Protein AF-A0A8D2JDM0-F1 (afdb_monomer)

Organism: Varanus komodoensis (NCBI:txid61221)

InterPro domains:
  IPR001846 von Willebrand factor, type D domain [PF00094] (75-117)
  IPR001846 von Willebrand factor, type D domain [PS51233] (67-140)
  IPR052749 Alpha-tectorin [PTHR46160] (23-129)

Nearest PDB structures (foldseek):
  4tx4-assembly1_B  TM=3.869E-01  e=2.064E+00  Vigna unguiculata
  5xfu-assembly1_B  TM=2.905E-01  e=6.334E+00  Dioscoreophyllum cumminsii

Radius of gyration: 19.5 Å; Cα contacts (8 Å, |Δi|>4): 237; chains: 1; bounding box: 51×34×50 Å

Foldseek 3Di:
DDDDDLQQAFEDDPRDTDTQQDWADDDPLQQQWIWHIRSYIDTDHNHDHPADQQWGAQDDPNGTGTDGPDPPCQPFDQDPVRDTDHDFDAAKAWNDWDPDPPDPPTWTKIWGWHDHPDPRHIDTRDIDGDDDDDDDYPDD

Structure (mmCIF, N/CA/C/O backbone):
data_AF-A0A8D2JDM0-F1
#
_entry.id   AF-A0A8D2JDM0-F1
#
loop_
_atom_site.group_PDB
_atom_site.id
_atom_site.type_symbol
_atom_site.label_atom_id
_atom_site.label_alt_id
_atom_site.label_comp_id
_atom_site.label_asym_id
_atom_site.label_entity_id
_atom_site.label_seq_id
_atom_site.pdbx_PDB_ins_code
_atom_site.Cartn_x
_atom_site.Cartn_y
_atom_site.Cartn_z
_atom_site.occupancy
_atom_site.B_iso_or_equiv
_atom_site.auth_seq_id
_atom_site.auth_comp_id
_atom_site.auth_asym_id
_atom_site.auth_atom_id
_atom_site.pdbx_PDB_model_num
ATOM 1 N N . ILE A 1 1 ? 22.013 -23.586 -12.918 1.00 54.44 1 ILE A N 1
ATOM 2 C CA . ILE A 1 1 ? 22.275 -22.137 -12.772 1.00 54.44 1 ILE A CA 1
ATOM 3 C C . ILE A 1 1 ? 22.671 -21.668 -14.153 1.00 54.44 1 ILE A C 1
ATOM 5 O O . ILE A 1 1 ? 23.729 -22.071 -14.615 1.00 54.44 1 ILE A O 1
ATOM 9 N N . ASP A 1 2 ? 21.774 -20.957 -14.830 1.00 69.06 2 ASP A N 1
ATOM 10 C CA . ASP A 1 2 ? 22.074 -20.347 -16.123 1.00 69.06 2 ASP A CA 1
ATOM 11 C C . ASP A 1 2 ? 22.734 -18.995 -15.883 1.00 69.06 2 ASP A C 1
ATOM 13 O O . ASP A 1 2 ? 22.210 -18.149 -15.156 1.00 69.06 2 ASP A O 1
ATOM 17 N N . CYS A 1 3 ? 23.914 -18.819 -16.464 1.00 77.44 3 CYS A N 1
ATOM 18 C CA . CYS A 1 3 ? 24.618 -17.550 -16.451 1.00 77.44 3 CYS A CA 1
ATOM 19 C C . CYS A 1 3 ? 24.048 -16.676 -17.567 1.00 77.44 3 CYS A C 1
ATOM 21 O O . CYS A 1 3 ? 24.068 -17.066 -18.732 1.00 77.44 3 CYS A O 1
ATOM 23 N N . VAL A 1 4 ? 23.570 -15.486 -17.216 1.00 80.50 4 VAL A N 1
ATOM 24 C CA . VAL A 1 4 ? 23.169 -14.470 -18.193 1.00 80.50 4 VAL A CA 1
ATOM 25 C C . VAL A 1 4 ? 24.304 -13.463 -18.399 1.00 80.50 4 VAL A C 1
ATOM 27 O O . VAL A 1 4 ? 25.124 -13.275 -17.494 1.00 80.50 4 VAL A O 1
ATOM 30 N N . PRO A 1 5 ? 24.380 -12.798 -19.566 1.00 81.81 5 PRO A N 1
ATOM 31 C CA . PRO A 1 5 ? 25.287 -11.675 -19.762 1.00 81.81 5 PRO A CA 1
ATOM 32 C C . PRO A 1 5 ? 25.099 -10.612 -18.664 1.00 81.81 5 PRO A C 1
ATOM 34 O O . PRO A 1 5 ? 23.963 -10.410 -18.226 1.00 81.81 5 PRO A O 1
ATOM 37 N N . PRO A 1 6 ? 26.154 -9.875 -18.258 1.00 77.38 6 PRO A N 1
ATOM 38 C CA . PRO A 1 6 ? 26.071 -8.849 -17.206 1.00 77.38 6 PRO A CA 1
ATOM 39 C C . PRO A 1 6 ? 24.952 -7.824 -17.429 1.00 77.38 6 PRO A C 1
ATOM 41 O O . PRO A 1 6 ? 24.364 -7.289 -16.498 1.00 77.38 6 PRO A O 1
ATOM 44 N N . GLU A 1 7 ? 24.631 -7.585 -18.693 1.00 75.44 7 GLU A N 1
ATOM 45 C CA . GLU A 1 7 ? 23.645 -6.618 -19.169 1.00 75.44 7 GLU A CA 1
ATOM 46 C C . GLU A 1 7 ? 22.201 -7.079 -18.953 1.00 75.44 7 GLU A C 1
ATOM 48 O O . GLU A 1 7 ? 21.274 -6.278 -19.058 1.00 75.44 7 GLU A O 1
ATOM 53 N N . GLN A 1 8 ? 22.016 -8.369 -18.677 1.00 79.25 8 GLN A N 1
ATOM 54 C CA . GLN A 1 8 ? 20.749 -9.028 -18.368 1.00 79.25 8 GLN A CA 1
ATOM 55 C C . GLN A 1 8 ? 20.651 -9.387 -16.878 1.00 79.25 8 GLN A C 1
ATOM 57 O O . GLN A 1 8 ? 19.673 -10.006 -16.455 1.00 79.25 8 GLN A O 1
ATOM 62 N N . CYS A 1 9 ? 21.640 -8.987 -16.070 1.00 86.38 9 CYS A N 1
ATOM 63 C CA . CYS A 1 9 ? 21.534 -9.072 -14.623 1.00 86.38 9 CYS A CA 1
ATOM 64 C C . CYS A 1 9 ? 20.370 -8.212 -14.124 1.00 86.38 9 CYS A C 1
ATOM 66 O O . CYS A 1 9 ? 20.101 -7.114 -14.613 1.00 86.38 9 CYS A O 1
ATOM 68 N N . GLY A 1 10 ? 19.678 -8.747 -13.130 1.00 90.56 10 GLY A N 1
ATOM 69 C CA . GLY A 1 10 ? 18.611 -8.076 -12.415 1.00 90.56 10 GLY A CA 1
ATOM 70 C C . GLY A 1 10 ? 19.131 -7.208 -11.271 1.00 90.56 10 GLY A C 1
ATOM 71 O O . GLY A 1 10 ? 20.334 -7.058 -11.058 1.00 90.56 10 GLY A O 1
ATOM 72 N N . CYS A 1 11 ? 18.200 -6.658 -10.502 1.00 91.62 11 CYS A N 1
ATOM 73 C CA . CYS A 1 11 ? 18.469 -5.757 -9.395 1.00 91.62 11 CYS A CA 1
ATOM 74 C C . CYS A 1 11 ? 18.069 -6.409 -8.073 1.00 91.62 11 CYS A C 1
ATOM 76 O O . CYS A 1 11 ? 16.982 -6.971 -7.951 1.00 91.62 11 CYS A O 1
ATOM 78 N N . SER A 1 12 ? 18.915 -6.279 -7.052 1.00 91.19 12 SER A N 1
ATOM 79 C CA . SER A 1 12 ? 18.537 -6.615 -5.679 1.00 91.19 12 SER A CA 1
ATOM 80 C C . SER A 1 12 ? 18.097 -5.355 -4.950 1.00 91.19 12 SER A C 1
ATOM 82 O O . SER A 1 12 ? 18.823 -4.360 -4.930 1.00 91.19 12 SER A O 1
ATOM 84 N N . TYR A 1 13 ? 16.916 -5.384 -4.340 1.00 87.50 13 TYR A N 1
ATOM 85 C CA . TYR A 1 13 ? 16.415 -4.265 -3.555 1.00 87.50 13 TYR A CA 1
ATOM 86 C C . TYR A 1 13 ? 15.640 -4.764 -2.341 1.00 87.50 13 TYR A C 1
ATOM 88 O O . TYR A 1 13 ? 14.742 -5.596 -2.457 1.00 87.50 13 TYR A O 1
ATOM 96 N N . ARG A 1 14 ? 16.041 -4.282 -1.156 1.00 85.88 14 ARG A N 1
ATOM 97 C CA . ARG A 1 14 ? 15.477 -4.652 0.158 1.00 85.88 14 ARG A CA 1
ATOM 98 C C . ARG A 1 14 ? 15.276 -6.167 0.357 1.00 85.88 14 ARG A C 1
ATOM 100 O O . ARG A 1 14 ? 14.279 -6.600 0.920 1.00 85.88 14 ARG A O 1
ATOM 107 N N . GLY A 1 15 ? 16.234 -6.973 -0.105 1.00 86.50 15 GLY A N 1
ATOM 108 C CA . GLY A 1 15 ? 16.224 -8.430 0.078 1.00 86.50 15 GLY A CA 1
ATOM 109 C C . GLY A 1 15 ? 15.407 -9.217 -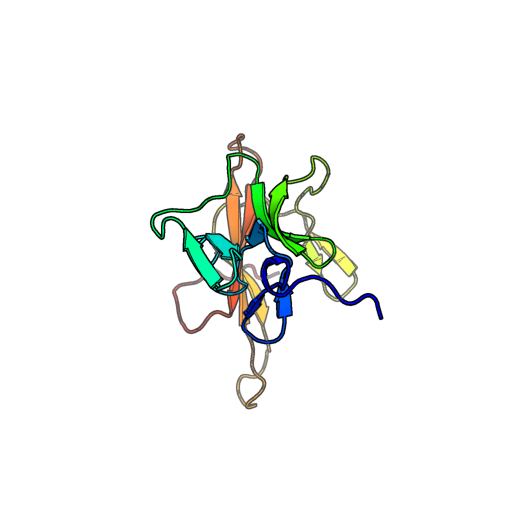0.952 1.00 86.50 15 GLY A C 1
ATOM 110 O O . GLY A 1 15 ? 15.299 -10.433 -0.819 1.00 86.50 15 GLY A O 1
ATOM 111 N N . ARG A 1 16 ? 14.862 -8.566 -1.989 1.00 87.88 16 ARG A N 1
ATOM 112 C CA . ARG A 1 16 ? 14.196 -9.228 -3.122 1.00 87.88 16 ARG A CA 1
ATOM 113 C C . ARG A 1 16 ? 14.965 -8.976 -4.416 1.00 87.88 16 ARG A C 1
ATOM 115 O O . ARG A 1 16 ? 15.515 -7.893 -4.605 1.00 87.88 16 ARG A O 1
ATOM 122 N N . TYR A 1 17 ? 14.995 -9.976 -5.291 1.00 88.62 17 TYR A N 1
ATOM 123 C CA . TYR A 1 17 ? 15.617 -9.876 -6.608 1.00 88.62 17 TYR A CA 1
ATOM 124 C C . TYR A 1 17 ? 14.555 -9.642 -7.683 1.00 88.62 17 TYR A C 1
ATOM 126 O O . TYR A 1 17 ? 13.51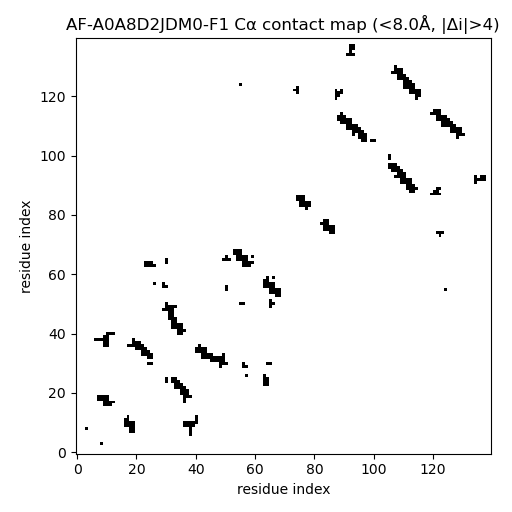5 -10.300 -7.674 1.00 88.62 17 TYR A O 1
ATOM 134 N N . TYR A 1 18 ? 14.849 -8.722 -8.593 1.00 88.94 18 TYR A N 1
ATOM 135 C CA . TYR A 1 18 ? 14.002 -8.300 -9.702 1.00 88.94 18 TYR A CA 1
ATOM 136 C C . TYR A 1 18 ? 14.741 -8.498 -11.009 1.00 88.94 18 TYR A C 1
ATOM 138 O O . TYR A 1 18 ? 15.916 -8.152 -11.102 1.00 88.94 18 TYR A O 1
ATOM 146 N N . LEU A 1 19 ? 14.070 -9.032 -12.020 1.00 90.38 19 LEU A N 1
ATOM 147 C CA . LEU A 1 19 ? 14.644 -9.163 -13.349 1.00 90.38 19 LEU A CA 1
ATOM 148 C C . LEU A 1 19 ? 14.770 -7.788 -14.006 1.00 90.38 19 LEU A C 1
ATOM 150 O O . LEU A 1 19 ? 14.038 -6.845 -13.696 1.00 90.38 19 LEU A O 1
ATOM 154 N N . LYS A 1 20 ? 15.715 -7.664 -14.940 1.00 90.38 20 LYS A N 1
ATOM 155 C CA . LYS A 1 20 ? 15.817 -6.456 -15.755 1.00 90.38 20 LYS A CA 1
ATOM 156 C C . LYS A 1 20 ? 14.519 -6.265 -16.544 1.00 90.38 20 LYS A C 1
ATOM 158 O O . LYS A 1 20 ? 14.066 -7.176 -17.230 1.00 90.38 20 LYS A O 1
ATOM 163 N N . GLY A 1 21 ? 13.946 -5.072 -16.452 1.00 88.88 21 GLY A N 1
ATOM 164 C CA . GLY A 1 21 ? 12.651 -4.716 -17.025 1.00 88.88 21 GLY A CA 1
ATOM 165 C C . GLY A 1 21 ? 11.487 -4.792 -16.037 1.00 88.88 21 GLY A C 1
ATOM 166 O O . GLY A 1 21 ? 10.447 -4.192 -16.314 1.00 88.88 21 GLY A O 1
ATOM 167 N N . ASP A 1 22 ? 11.654 -5.443 -14.880 1.00 91.00 22 ASP A N 1
ATOM 168 C CA . ASP A 1 22 ? 10.591 -5.533 -13.880 1.00 91.00 22 ASP A CA 1
ATOM 169 C C . ASP A 1 22 ? 10.216 -4.148 -13.354 1.00 91.00 22 ASP A C 1
ATOM 171 O O . ASP A 1 22 ? 11.076 -3.312 -13.052 1.00 91.00 22 ASP A O 1
ATOM 175 N N . SER A 1 23 ? 8.909 -3.937 -13.206 1.00 90.56 23 SER A N 1
ATOM 176 C CA . SER A 1 23 ? 8.332 -2.800 -12.492 1.00 90.56 23 SER A CA 1
ATOM 177 C C . SER A 1 23 ? 7.555 -3.309 -11.283 1.00 90.56 23 SER A C 1
ATOM 179 O O . SER A 1 23 ? 6.786 -4.264 -11.399 1.00 90.56 23 SER A O 1
ATOM 181 N N . PHE A 1 24 ? 7.767 -2.708 -10.116 1.00 89.94 24 PHE A N 1
ATOM 182 C CA . PHE A 1 24 ? 7.218 -3.205 -8.856 1.00 89.94 24 PHE A CA 1
ATOM 183 C C . PHE A 1 24 ? 6.891 -2.077 -7.874 1.00 89.94 24 PHE A C 1
ATOM 185 O O . PHE A 1 24 ? 7.425 -0.972 -7.961 1.00 89.94 24 PHE A O 1
ATOM 192 N N . PHE A 1 25 ? 6.017 -2.379 -6.913 1.00 90.25 25 PHE A N 1
ATOM 193 C CA . PHE A 1 25 ? 5.665 -1.490 -5.807 1.00 90.25 25 PHE A CA 1
ATOM 194 C C . PHE A 1 25 ? 6.221 -2.016 -4.494 1.00 90.25 25 PHE A C 1
ATOM 196 O O . PHE A 1 25 ? 6.369 -3.228 -4.309 1.00 90.25 25 PHE A O 1
ATOM 203 N N . TRP A 1 26 ? 6.448 -1.099 -3.556 1.00 86.31 26 TRP A N 1
ATOM 204 C CA . TRP A 1 26 ? 6.871 -1.457 -2.214 1.00 86.31 26 TRP A CA 1
ATOM 205 C C . TRP A 1 26 ? 5.791 -1.452 -1.155 1.00 86.31 26 TRP A C 1
ATOM 207 O O . TRP A 1 26 ? 4.987 -0.524 -1.041 1.00 86.31 26 TRP A O 1
ATOM 217 N N . GLU A 1 27 ? 5.844 -2.498 -0.330 1.00 83.94 27 GLU A N 1
ATOM 218 C CA . GLU A 1 27 ? 5.045 -2.600 0.87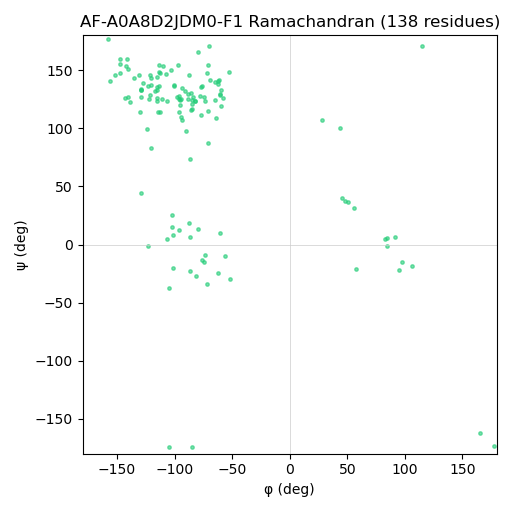6 1.00 83.94 27 GLU A CA 1
ATOM 219 C C . GLU A 1 27 ? 5.477 -1.510 1.862 1.00 83.94 27 GLU A C 1
ATOM 221 O O . GLU A 1 27 ? 6.656 -1.368 2.186 1.00 83.94 27 GLU A O 1
ATOM 226 N N . GLY A 1 28 ? 4.508 -0.701 2.290 1.00 80.19 28 GLY A N 1
ATOM 227 C CA . GLY A 1 28 ? 4.728 0.467 3.147 1.00 80.19 28 GLY A CA 1
ATOM 228 C C . GLY A 1 28 ? 4.607 1.813 2.431 1.00 80.19 28 GLY A C 1
ATOM 229 O O . GLY A 1 28 ? 4.339 2.808 3.093 1.00 80.19 28 GLY A O 1
ATOM 230 N N . GLU A 1 29 ? 4.693 1.853 1.097 1.00 84.62 29 GLU A N 1
ATOM 231 C CA . GLU A 1 29 ? 4.557 3.101 0.320 1.00 84.62 29 GLU A CA 1
ATOM 232 C C . GLU A 1 29 ? 3.179 3.264 -0.335 1.00 84.62 29 GLU A C 1
ATOM 234 O O . GLU A 1 29 ? 2.971 4.164 -1.140 1.00 84.62 29 GLU A O 1
ATOM 239 N N . GLN A 1 30 ? 2.216 2.393 -0.009 1.00 82.44 30 GLN A N 1
ATOM 240 C CA . GLN A 1 30 ? 0.819 2.475 -0.469 1.00 82.44 30 GLN A CA 1
ATOM 241 C C . GLN A 1 30 ? 0.674 2.705 -1.991 1.00 82.44 30 GLN A C 1
ATOM 243 O O . GLN A 1 30 ? -0.220 3.426 -2.437 1.00 82.44 30 GLN A O 1
ATOM 248 N N . CYS A 1 31 ? 1.555 2.089 -2.787 1.00 87.94 31 CYS A N 1
ATOM 249 C CA . CYS A 1 31 ? 1.598 2.218 -4.247 1.00 87.94 31 CYS A CA 1
ATOM 250 C C . CYS A 1 31 ? 1.720 3.677 -4.742 1.00 87.94 31 CYS A C 1
ATOM 252 O O . CYS A 1 31 ? 1.181 4.020 -5.797 1.00 87.94 31 CYS A O 1
ATOM 254 N N . GLN A 1 32 ? 2.395 4.535 -3.967 1.00 86.25 32 GLN A N 1
ATOM 255 C CA . GLN A 1 32 ? 2.703 5.923 -4.339 1.00 86.25 32 GLN A CA 1
ATOM 256 C C . GLN A 1 32 ? 3.934 6.038 -5.244 1.00 86.25 32 GLN A C 1
ATOM 258 O O . GLN A 1 32 ? 4.028 6.961 -6.044 1.00 86.25 32 GLN A O 1
ATOM 263 N N . THR A 1 33 ? 4.857 5.082 -5.136 1.00 87.19 33 THR A N 1
ATOM 264 C CA . THR A 1 33 ? 6.082 5.035 -5.936 1.00 87.19 33 THR A CA 1
ATOM 265 C C . THR A 1 33 ? 6.135 3.723 -6.698 1.00 87.19 33 THR A C 1
ATOM 267 O O . THR A 1 33 ? 6.081 2.651 -6.088 1.00 87.19 33 THR A O 1
ATOM 270 N N . MET A 1 34 ? 6.278 3.790 -8.020 1.00 89.19 34 MET A N 1
ATOM 271 C CA . MET A 1 34 ? 6.622 2.623 -8.825 1.00 89.19 34 MET A CA 1
ATOM 272 C C . MET A 1 34 ? 8.139 2.568 -9.002 1.00 89.19 34 MET A C 1
ATOM 274 O O . MET A 1 34 ? 8.776 3.571 -9.305 1.00 89.19 34 MET A O 1
ATOM 278 N N . TYR A 1 35 ? 8.734 1.397 -8.829 1.00 89.62 35 TYR A N 1
ATOM 279 C CA . TYR A 1 35 ? 10.158 1.173 -9.056 1.00 89.62 35 TYR A CA 1
ATOM 280 C C . TYR A 1 35 ? 10.363 0.365 -10.321 1.00 89.62 35 TYR A C 1
ATOM 282 O O . TYR A 1 35 ? 9.561 -0.517 -10.623 1.00 89.62 35 TYR A O 1
ATOM 290 N N . ARG A 1 36 ? 11.463 0.628 -11.028 1.00 92.19 36 ARG A N 1
ATOM 291 C CA . ARG A 1 36 ? 11.871 -0.150 -12.196 1.00 92.19 36 ARG A CA 1
ATOM 292 C C . ARG A 1 36 ? 13.314 -0.615 -12.060 1.00 92.19 36 ARG A C 1
ATOM 294 O O . ARG A 1 36 ? 14.176 0.133 -11.600 1.00 92.19 36 ARG A O 1
ATOM 301 N N . CYS A 1 37 ? 13.565 -1.860 -12.454 1.00 91.44 37 CYS A N 1
ATOM 302 C CA . CYS A 1 37 ? 14.909 -2.412 -12.565 1.00 91.44 37 CYS A CA 1
ATOM 303 C C . CYS A 1 37 ? 15.404 -2.294 -14.010 1.00 91.44 37 CYS A C 1
ATOM 305 O O . CYS A 1 37 ? 14.877 -2.965 -14.892 1.00 91.44 37 CYS A O 1
ATOM 307 N N . ASP A 1 38 ? 16.433 -1.482 -14.256 1.00 87.81 38 ASP A N 1
ATOM 308 C CA . ASP A 1 38 ? 17.089 -1.390 -15.574 1.00 87.81 38 ASP A CA 1
ATOM 309 C C . ASP A 1 38 ? 18.617 -1.544 -15.458 1.00 87.81 38 ASP A C 1
ATOM 311 O O . ASP A 1 38 ? 19.404 -0.764 -15.983 1.00 87.81 38 ASP A O 1
ATOM 315 N N . GLY A 1 39 ? 19.045 -2.532 -14.663 1.00 82.94 39 GLY A N 1
ATOM 316 C CA . GLY A 1 39 ? 20.435 -2.724 -14.214 1.00 82.94 39 GLY A CA 1
ATOM 317 C C . GLY A 1 39 ? 20.720 -2.101 -12.841 1.00 82.94 39 GLY A C 1
ATOM 318 O O . GLY A 1 39 ? 21.598 -2.557 -12.112 1.00 82.94 39 GLY A O 1
ATOM 319 N N . SER A 1 40 ? 19.915 -1.122 -12.434 1.00 84.94 40 SER A N 1
ATOM 320 C CA . SER A 1 40 ? 19.796 -0.631 -11.060 1.00 84.94 40 SER A CA 1
ATOM 321 C C . SER A 1 40 ? 18.334 -0.300 -10.750 1.00 84.94 40 SER A C 1
ATOM 323 O O . SER A 1 40 ? 17.519 -0.127 -11.665 1.00 84.94 40 SER A O 1
ATOM 325 N N . VAL A 1 41 ? 17.980 -0.245 -9.462 1.00 87.31 41 VAL A N 1
ATOM 326 C CA . VAL A 1 41 ? 16.634 0.169 -9.047 1.00 87.31 41 VAL A CA 1
ATOM 327 C C . VAL A 1 41 ? 16.552 1.685 -9.019 1.00 87.31 41 VAL A C 1
ATOM 329 O O . VAL A 1 41 ? 17.296 2.334 -8.284 1.00 87.31 41 VAL A O 1
ATOM 332 N N . HIS A 1 42 ? 15.604 2.233 -9.769 1.00 87.81 42 HIS A N 1
ATOM 333 C CA . HIS A 1 42 ? 15.263 3.649 -9.733 1.00 87.81 42 HIS A CA 1
ATOM 334 C C . HIS A 1 42 ? 13.747 3.831 -9.601 1.00 87.81 42 HIS A C 1
ATOM 336 O O . HIS A 1 42 ? 12.959 3.013 -10.083 1.00 87.81 42 HIS A O 1
ATOM 342 N N . ALA A 1 43 ? 13.344 4.887 -8.893 1.00 83.44 43 ALA A N 1
ATOM 343 C CA . ALA A 1 43 ? 11.945 5.274 -8.762 1.00 83.44 43 ALA A CA 1
ATOM 344 C C . ALA A 1 43 ? 11.468 5.947 -10.055 1.00 83.44 43 ALA A C 1
ATOM 346 O O . ALA A 1 43 ? 12.168 6.787 -10.622 1.00 83.44 43 ALA A O 1
ATOM 347 N N . VAL A 1 44 ? 10.275 5.577 -10.498 1.00 77.94 44 VAL A N 1
ATOM 348 C CA . VAL A 1 44 ? 9.601 6.100 -11.684 1.00 77.94 44 VAL A CA 1
ATOM 349 C C . VAL A 1 44 ? 8.387 6.883 -11.192 1.00 77.94 44 VAL A C 1
ATOM 351 O O . VAL A 1 44 ? 7.497 6.285 -10.599 1.00 77.94 44 VAL A O 1
ATOM 354 N N . ASP A 1 45 ? 8.401 8.204 -11.401 1.00 65.31 45 ASP A N 1
ATOM 355 C CA . ASP A 1 45 ? 7.367 9.182 -11.013 1.00 65.31 45 ASP A CA 1
ATOM 356 C C . ASP A 1 45 ? 6.788 9.020 -9.592 1.00 65.31 45 ASP A C 1
ATOM 358 O O . ASP A 1 45 ? 5.887 8.233 -9.330 1.00 65.31 45 ASP A O 1
ATOM 362 N N . ALA A 1 46 ? 7.268 9.835 -8.651 1.00 67.62 46 ALA A N 1
ATOM 363 C CA . ALA A 1 46 ? 6.934 9.735 -7.224 1.00 67.62 46 ALA A CA 1
ATOM 364 C C . ALA A 1 46 ? 5.664 10.506 -6.794 1.00 67.62 46 ALA A C 1
ATOM 366 O O . ALA A 1 46 ? 5.514 10.837 -5.617 1.00 67.62 46 ALA A O 1
ATOM 367 N N . VAL A 1 47 ? 4.775 10.875 -7.724 1.00 60.94 47 VAL A N 1
ATOM 368 C CA . VAL A 1 47 ? 3.663 11.795 -7.426 1.00 60.94 47 VAL A CA 1
ATOM 369 C C . VAL A 1 47 ? 2.313 11.175 -7.784 1.00 60.94 47 VAL A C 1
ATOM 371 O O . VAL A 1 47 ? 1.865 11.235 -8.924 1.00 60.94 47 VAL A O 1
ATOM 374 N N . GLY A 1 48 ? 1.626 10.643 -6.771 1.00 67.06 48 GLY A N 1
ATOM 375 C CA . GLY A 1 48 ? 0.253 10.134 -6.871 1.00 67.06 48 GLY A CA 1
ATOM 376 C C . GLY A 1 48 ? 0.145 8.628 -6.636 1.00 67.06 48 GLY A C 1
ATOM 377 O O . GLY A 1 48 ? 1.140 7.932 -6.508 1.00 67.06 48 GLY A O 1
ATOM 378 N N . SER A 1 49 ? -1.081 8.110 -6.526 1.00 73.19 49 SER A N 1
ATOM 379 C CA . SER A 1 49 ? -1.298 6.659 -6.477 1.00 73.19 49 SER A CA 1
ATOM 380 C C . SER A 1 49 ? -1.377 6.110 -7.898 1.00 73.19 49 SER A C 1
ATOM 382 O O . SER A 1 49 ? -2.154 6.619 -8.703 1.00 73.19 49 SER A O 1
ATOM 384 N N . PHE A 1 50 ? -0.615 5.054 -8.188 1.00 81.94 50 PHE A N 1
ATOM 385 C CA . PHE A 1 50 ? -0.637 4.384 -9.494 1.00 81.94 50 PHE A CA 1
ATOM 386 C C . PHE A 1 50 ? -1.859 3.482 -9.704 1.00 81.94 50 PHE A C 1
ATOM 388 O O . PHE A 1 50 ? -2.107 3.033 -10.823 1.00 81.94 50 PHE A O 1
ATOM 395 N N . CYS A 1 51 ? -2.614 3.177 -8.646 1.00 85.19 51 CYS A N 1
ATOM 396 C CA . CYS A 1 51 ? -3.744 2.266 -8.764 1.00 85.19 51 CYS A CA 1
ATOM 397 C C . CYS A 1 51 ? -4.905 2.943 -9.490 1.00 85.19 51 CYS A C 1
ATOM 399 O O . CYS A 1 51 ? -5.395 3.995 -9.076 1.00 85.19 51 CYS A O 1
ATOM 401 N N . GLY A 1 52 ? -5.353 2.314 -10.576 1.00 79.88 52 GLY A N 1
ATOM 402 C CA . GLY A 1 52 ? -6.489 2.779 -11.358 1.00 79.88 52 GLY A CA 1
ATOM 403 C C . GLY A 1 52 ? -7.818 2.612 -10.620 1.00 79.88 52 GLY A C 1
ATOM 404 O O . GLY A 1 52 ? -7.925 1.949 -9.585 1.00 79.88 52 GLY A O 1
ATOM 405 N N . SER A 1 53 ? -8.877 3.187 -11.190 1.00 77.19 53 SER A N 1
ATOM 406 C CA . SER A 1 53 ? -10.239 2.960 -10.694 1.00 77.19 53 SER A CA 1
ATOM 407 C C . SER A 1 53 ? -10.568 1.462 -10.722 1.00 77.19 53 SER A C 1
ATOM 409 O O . SER A 1 53 ? -10.436 0.826 -11.761 1.00 77.19 53 SER A O 1
ATOM 411 N N . GLY A 1 54 ? -10.994 0.895 -9.589 1.00 73.31 54 GLY A N 1
ATOM 412 C CA . GLY A 1 54 ? -11.276 -0.547 -9.473 1.00 73.31 54 GLY A CA 1
ATOM 413 C C . GLY A 1 54 ? -10.102 -1.391 -9.006 1.00 73.31 54 GLY A C 1
ATOM 414 O O . GLY A 1 54 ? -10.225 -2.612 -8.955 1.00 73.31 54 GLY A O 1
ATOM 415 N N . GLN A 1 55 ? -8.990 -0.762 -8.627 1.00 82.44 55 GLN A N 1
ATOM 416 C CA . GLN A 1 55 ? -7.851 -1.448 -8.038 1.00 82.44 55 GLN A CA 1
ATOM 417 C C . GLN A 1 55 ? -7.641 -1.039 -6.580 1.00 82.44 55 GLN A C 1
ATOM 419 O O . GLN A 1 55 ? -7.900 0.099 -6.192 1.00 82.44 55 GLN A O 1
ATOM 424 N N . PHE A 1 56 ? -7.141 -1.970 -5.775 1.00 81.12 56 PHE A N 1
ATOM 425 C CA . PHE A 1 56 ? -6.631 -1.702 -4.437 1.00 81.12 56 PHE A CA 1
ATOM 426 C C . PHE A 1 56 ? -5.120 -1.925 -4.403 1.00 81.12 56 PHE A C 1
ATOM 428 O O . PHE A 1 56 ? -4.595 -2.793 -5.101 1.00 81.12 56 PHE A O 1
ATOM 435 N N . CYS A 1 57 ? -4.423 -1.147 -3.579 1.00 85.19 57 CYS A N 1
ATOM 436 C CA . CYS A 1 57 ? -3.008 -1.363 -3.311 1.00 85.19 57 CYS A CA 1
ATOM 437 C C . CYS A 1 57 ? -2.844 -2.403 -2.199 1.00 85.19 57 CYS A C 1
ATOM 439 O O . CYS A 1 57 ? -3.321 -2.193 -1.082 1.00 85.19 57 CYS A O 1
ATOM 441 N N . GLY A 1 58 ? -2.161 -3.510 -2.478 1.00 85.00 58 GLY A N 1
ATOM 442 C CA . GLY A 1 58 ? -1.892 -4.536 -1.475 1.00 85.00 58 GLY A CA 1
ATOM 443 C C . GLY A 1 58 ? -1.154 -5.748 -2.027 1.00 85.00 58 GLY A C 1
ATOM 444 O O . GLY A 1 58 ? -0.729 -5.770 -3.179 1.00 85.00 58 GLY A O 1
ATOM 445 N N . ALA A 1 59 ? -0.999 -6.776 -1.195 1.00 83.56 59 ALA A N 1
ATOM 446 C CA . ALA A 1 59 ? -0.461 -8.058 -1.627 1.00 83.56 59 ALA A CA 1
ATOM 447 C C . ALA A 1 59 ? -1.586 -8.971 -2.138 1.00 83.56 59 ALA A C 1
ATOM 449 O O . ALA A 1 59 ? -2.531 -9.268 -1.410 1.00 83.56 59 ALA A O 1
ATOM 450 N N . GLN A 1 60 ? -1.459 -9.473 -3.365 1.00 79.50 60 GLN A N 1
ATOM 451 C CA . GLN A 1 60 ? -2.315 -10.527 -3.907 1.00 79.50 60 GLN A CA 1
ATOM 452 C C . GLN A 1 60 ? -1.423 -11.629 -4.479 1.00 79.50 60 GLN A C 1
ATOM 454 O O . GLN A 1 60 ? -0.507 -11.361 -5.253 1.00 79.50 60 GLN A O 1
ATOM 459 N N . LYS A 1 61 ? -1.652 -12.881 -4.056 1.00 78.50 61 LYS A N 1
ATOM 460 C CA . LYS A 1 61 ? -0.859 -14.056 -4.480 1.00 78.50 61 LYS A CA 1
ATOM 461 C C . LYS A 1 61 ? 0.668 -13.858 -4.344 1.00 78.50 61 LYS A C 1
ATOM 463 O O . LYS A 1 61 ? 1.435 -14.328 -5.174 1.00 78.50 61 LYS A O 1
ATOM 468 N N . GLY A 1 62 ? 1.110 -13.149 -3.300 1.00 78.56 62 GLY A N 1
ATOM 469 C CA . GLY A 1 62 ? 2.534 -12.908 -3.006 1.00 78.56 62 GLY A CA 1
ATOM 470 C C . GLY A 1 62 ? 3.178 -11.718 -3.735 1.00 78.56 62 GLY A C 1
ATOM 471 O O . GLY A 1 62 ? 4.349 -11.410 -3.479 1.00 78.56 62 GLY A O 1
ATOM 472 N N . VAL A 1 63 ? 2.428 -11.019 -4.592 1.00 82.88 63 VAL A N 1
ATOM 473 C CA . VAL A 1 63 ? 2.880 -9.824 -5.318 1.00 82.88 63 VAL A CA 1
ATOM 474 C C . VAL A 1 63 ? 2.228 -8.583 -4.713 1.00 82.88 63 VAL A C 1
ATOM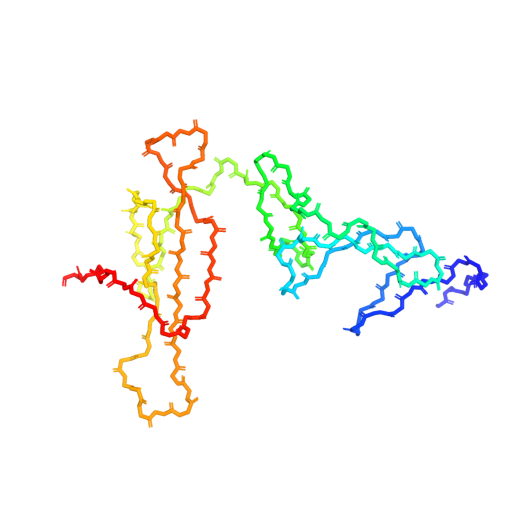 476 O O . VAL A 1 63 ? 1.003 -8.507 -4.625 1.00 82.88 63 VAL A O 1
ATOM 479 N N . TYR A 1 64 ? 3.036 -7.612 -4.285 1.00 86.06 64 TYR A N 1
ATOM 480 C CA . TYR A 1 64 ? 2.548 -6.330 -3.775 1.00 86.06 64 TYR A CA 1
ATOM 481 C C . TYR A 1 64 ? 2.389 -5.334 -4.927 1.00 86.06 64 TYR A C 1
ATOM 483 O O . TYR A 1 64 ? 3.309 -5.165 -5.726 1.00 86.06 64 TYR A O 1
ATOM 491 N N . GLY A 1 65 ? 1.227 -4.694 -5.030 1.00 89.38 65 GLY A N 1
ATOM 492 C CA . GLY A 1 65 ? 0.931 -3.743 -6.096 1.00 89.38 65 GLY A CA 1
ATOM 493 C C . GLY A 1 65 ? -0.552 -3.415 -6.205 1.00 89.38 65 GLY A C 1
ATOM 494 O O . GLY A 1 65 ? -1.323 -3.639 -5.272 1.00 89.38 65 GLY A O 1
ATOM 495 N N . CYS A 1 66 ? -0.938 -2.866 -7.352 1.00 86.62 66 CYS A N 1
ATOM 496 C CA . CYS A 1 66 ? -2.324 -2.548 -7.664 1.00 86.62 66 CYS A CA 1
ATOM 497 C C . CYS A 1 66 ? -3.036 -3.775 -8.231 1.00 86.62 66 CYS A C 1
ATOM 499 O O . CYS A 1 66 ? -2.690 -4.262 -9.306 1.00 86.62 66 CYS A O 1
ATOM 501 N N . HIS A 1 67 ? -4.052 -4.252 -7.522 1.00 85.81 67 HIS A N 1
ATOM 502 C CA . HIS A 1 67 ? -4.810 -5.445 -7.887 1.00 85.81 67 HIS A CA 1
ATOM 503 C C . HIS A 1 67 ? -6.270 -5.103 -8.086 1.00 85.81 67 HIS A C 1
ATOM 505 O O . HIS A 1 67 ? -6.814 -4.287 -7.347 1.00 85.81 67 HIS A O 1
ATOM 511 N N . ALA A 1 68 ? -6.919 -5.736 -9.062 1.00 82.75 68 ALA A N 1
ATOM 512 C CA . ALA A 1 68 ? -8.350 -5.558 -9.259 1.00 82.75 68 ALA A CA 1
ATOM 513 C C . ALA A 1 68 ? -9.113 -5.984 -7.997 1.00 82.75 68 ALA A C 1
ATOM 515 O O . ALA A 1 68 ? -8.879 -7.062 -7.439 1.00 82.75 68 ALA A O 1
ATOM 516 N N . LEU A 1 69 ? -10.046 -5.139 -7.570 1.00 70.44 69 LEU A N 1
ATOM 517 C CA . LEU A 1 69 ? -11.101 -5.540 -6.654 1.00 70.44 69 LEU A CA 1
ATOM 518 C C . LEU A 1 69 ? -11.933 -6.587 -7.400 1.00 70.44 69 LEU A C 1
ATOM 520 O O . LEU A 1 69 ? -12.581 -6.262 -8.390 1.00 70.44 69 LEU A O 1
ATOM 524 N N . SER A 1 70 ? -11.852 -7.859 -7.009 1.00 62.09 70 SER A N 1
ATOM 525 C CA . SER A 1 70 ? -12.672 -8.884 -7.651 1.00 62.09 70 SER A CA 1
ATOM 526 C C . SER A 1 70 ? -14.142 -8.683 -7.277 1.00 62.09 70 SER A C 1
ATOM 528 O O . SER A 1 70 ? -14.457 -8.405 -6.118 1.00 62.09 70 SER A O 1
ATOM 530 N N . ASP A 1 71 ? -15.042 -8.902 -8.241 1.00 51.66 71 ASP A N 1
ATOM 531 C CA . ASP A 1 71 ? -16.510 -8.764 -8.127 1.00 51.66 71 ASP A CA 1
ATOM 532 C C . ASP A 1 71 ? -17.182 -9.689 -7.083 1.00 51.66 71 ASP A C 1
ATOM 534 O O . ASP A 1 71 ? -18.403 -9.800 -7.025 1.00 51.66 71 ASP A O 1
ATOM 538 N N . GLY A 1 72 ? -16.406 -10.367 -6.236 1.00 48.19 72 GLY A N 1
ATOM 539 C CA . GLY A 1 72 ? -16.888 -11.319 -5.235 1.00 48.19 72 GLY A CA 1
ATOM 540 C C . GLY A 1 72 ? -16.477 -11.011 -3.798 1.00 48.19 72 GLY A C 1
ATOM 541 O O . GLY A 1 72 ? -16.868 -11.752 -2.899 1.00 48.19 72 GLY A O 1
ATOM 542 N N . ILE A 1 73 ? -15.708 -9.945 -3.540 1.00 48.38 73 ILE A N 1
ATOM 543 C CA . ILE A 1 73 ? -15.398 -9.530 -2.163 1.00 48.38 73 ILE A CA 1
ATOM 544 C C . ILE A 1 73 ? -16.517 -8.608 -1.682 1.00 48.38 73 ILE A C 1
ATOM 546 O O . ILE A 1 73 ? -16.375 -7.392 -1.564 1.00 48.38 73 ILE A O 1
ATOM 550 N N . TYR A 1 74 ? -17.669 -9.208 -1.400 1.00 52.28 74 TYR A N 1
ATOM 551 C CA . TYR A 1 74 ? -18.634 -8.592 -0.503 1.00 52.28 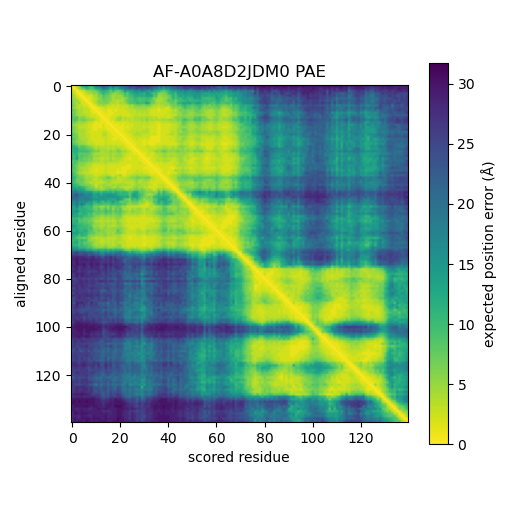74 TYR A CA 1
ATOM 552 C C . TYR A 1 74 ? -17.937 -8.427 0.855 1.00 52.28 74 TYR A C 1
ATOM 554 O O . TYR A 1 74 ? -17.335 -9.390 1.337 1.00 52.28 74 TYR A O 1
ATOM 562 N N . PRO A 1 75 ? -17.951 -7.238 1.478 1.00 55.94 75 PRO A N 1
ATOM 563 C CA . PRO A 1 75 ? -17.278 -7.033 2.750 1.00 55.94 75 PRO A CA 1
ATOM 564 C C . PRO A 1 75 ? -18.055 -7.769 3.847 1.00 55.94 75 PRO A C 1
ATOM 566 O O . PRO A 1 75 ? -18.964 -7.235 4.482 1.00 55.94 75 PRO A O 1
ATOM 569 N N . HIS A 1 76 ? -17.707 -9.040 4.013 1.00 66.31 76 HIS A N 1
ATOM 570 C CA . HIS A 1 76 ? -18.055 -9.888 5.133 1.00 66.31 76 HIS A CA 1
ATOM 571 C C . HIS A 1 76 ? -16.891 -9.799 6.111 1.00 66.31 76 HIS A C 1
ATOM 573 O O . HIS A 1 76 ? -15.793 -10.280 5.825 1.00 66.31 76 HIS A O 1
ATOM 579 N N . TYR A 1 77 ? -17.102 -9.152 7.251 1.00 71.69 77 TYR A N 1
ATOM 580 C CA . TYR A 1 77 ? -16.155 -9.287 8.347 1.00 71.69 77 TYR A CA 1
ATOM 581 C C . TYR A 1 77 ? -16.371 -10.661 8.964 1.00 71.69 77 TYR A C 1
ATOM 583 O O . TYR A 1 77 ? -17.496 -11.004 9.323 1.00 71.69 77 TYR A O 1
ATOM 591 N N . PHE A 1 78 ? -15.299 -11.432 9.085 1.00 76.62 78 PHE A N 1
ATOM 592 C CA . PHE A 1 78 ? -15.296 -12.641 9.895 1.00 76.62 78 PHE A CA 1
ATOM 593 C C . PHE A 1 78 ? -14.736 -12.283 11.264 1.00 76.62 78 PHE A C 1
ATOM 595 O O . PHE A 1 78 ? -13.647 -11.715 11.371 1.00 76.62 78 PHE A O 1
ATOM 602 N N . THR A 1 79 ? -15.496 -12.575 12.309 1.00 78.25 79 THR A N 1
ATOM 603 C CA . THR A 1 79 ? -15.033 -12.434 13.689 1.00 78.25 79 THR A CA 1
ATOM 604 C C . THR A 1 79 ? -14.163 -13.631 14.079 1.00 78.25 79 THR A C 1
ATOM 606 O O . THR A 1 79 ? -14.135 -14.654 13.394 1.00 78.25 79 THR A O 1
ATOM 609 N N . PHE A 1 80 ? -13.422 -13.518 15.186 1.00 77.62 80 PHE A N 1
ATOM 610 C CA . PHE A 1 80 ? -12.501 -14.573 15.642 1.00 77.62 80 PHE A CA 1
ATOM 611 C C . PHE A 1 80 ? -13.194 -15.897 15.998 1.00 77.62 80 PHE A C 1
ATOM 613 O O . PHE A 1 80 ? -12.568 -16.949 15.937 1.00 77.62 80 PHE A O 1
ATOM 620 N N . ASP A 1 81 ? -14.477 -15.851 16.352 1.00 78.75 81 ASP A N 1
ATOM 621 C CA . ASP A 1 81 ? -15.346 -17.010 16.586 1.00 78.75 81 ASP A CA 1
ATOM 622 C C . ASP A 1 81 ? -16.023 -17.526 15.300 1.00 78.75 81 ASP A C 1
ATOM 624 O O . ASP A 1 81 ? -16.856 -18.427 15.355 1.00 78.75 81 ASP A O 1
ATOM 628 N N . GLY A 1 82 ? -15.664 -16.979 14.134 1.00 72.44 82 GLY A N 1
ATOM 629 C CA . GLY A 1 82 ? -16.139 -17.424 12.825 1.00 72.44 82 GLY A CA 1
ATOM 630 C C . GLY A 1 82 ? -17.498 -16.861 12.405 1.00 72.44 82 GLY A C 1
ATOM 631 O O . GLY A 1 82 ? -18.007 -17.248 11.352 1.00 72.44 82 GLY A O 1
ATOM 632 N N . ALA A 1 83 ? -18.095 -15.951 13.180 1.00 76.12 83 ALA A N 1
ATOM 633 C CA . ALA A 1 83 ? -19.346 -15.315 12.789 1.00 76.12 83 ALA A CA 1
ATOM 634 C C . ALA A 1 83 ? -19.138 -14.320 11.636 1.00 76.12 83 ALA A C 1
ATOM 636 O O . ALA A 1 83 ? -18.101 -13.666 11.510 1.00 76.12 83 ALA A O 1
ATOM 637 N N . VAL A 1 84 ? -20.162 -14.199 10.791 1.00 76.38 84 VAL A N 1
ATOM 638 C CA . VAL A 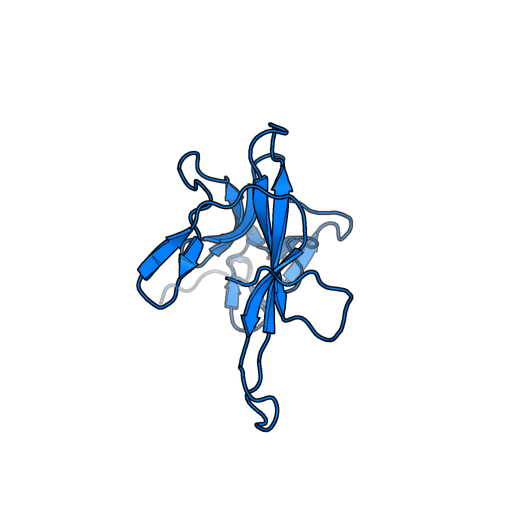1 84 ? -20.174 -13.263 9.665 1.00 76.38 84 VAL A CA 1
ATOM 639 C C . VAL A 1 84 ? -20.903 -11.992 10.073 1.00 76.38 84 VAL A C 1
ATOM 641 O O . VAL A 1 84 ? -22.059 -12.031 10.493 1.00 76.38 84 VAL A O 1
ATOM 644 N N . VAL A 1 85 ? -20.237 -10.852 9.907 1.00 75.62 85 VAL A N 1
ATOM 645 C CA . VAL A 1 85 ? -20.806 -9.524 10.133 1.00 75.62 85 VAL A CA 1
ATOM 646 C C . VAL A 1 85 ? -20.853 -8.764 8.815 1.00 75.62 85 VAL A C 1
ATOM 648 O O . VAL A 1 85 ? -19.838 -8.555 8.146 1.00 75.62 85 VAL A O 1
ATOM 651 N N . HIS A 1 86 ? -22.055 -8.317 8.458 1.00 75.94 86 HIS A N 1
ATOM 652 C CA . HIS A 1 86 ? -22.280 -7.426 7.327 1.00 75.94 86 HIS A CA 1
ATOM 653 C C . HIS A 1 86 ? -22.321 -5.996 7.839 1.00 75.94 86 HIS A C 1
ATOM 655 O O . HIS A 1 86 ? -23.170 -5.647 8.660 1.00 75.94 86 HIS A O 1
ATOM 661 N N . PHE A 1 87 ? -21.413 -5.164 7.345 1.00 75.38 87 PHE A N 1
ATOM 662 C CA . PHE A 1 87 ? -21.337 -3.783 7.784 1.00 75.38 87 PHE A CA 1
ATOM 663 C C . PHE A 1 87 ? -21.082 -2.852 6.598 1.00 75.38 87 PHE A C 1
ATOM 665 O O . PHE A 1 87 ? -20.110 -3.011 5.863 1.00 75.38 87 PHE A O 1
ATOM 672 N N . GLN A 1 88 ? -21.988 -1.891 6.413 1.00 78.94 88 GLN A N 1
ATOM 673 C CA . GLN A 1 88 ? -22.001 -0.950 5.293 1.00 78.94 88 GLN A CA 1
ATOM 674 C C . GLN A 1 88 ? -21.910 0.485 5.827 1.00 78.94 88 GLN A C 1
ATOM 676 O O . GLN A 1 88 ? -22.917 1.162 6.014 1.00 78.94 88 GLN A O 1
ATOM 681 N N . GLY A 1 89 ? -20.695 0.945 6.114 1.00 79.25 89 GLY A N 1
ATOM 682 C CA . GLY A 1 89 ? -20.420 2.297 6.592 1.00 79.25 89 GLY A CA 1
ATOM 683 C C . GLY A 1 89 ? -19.064 2.777 6.093 1.00 79.25 89 GLY A C 1
ATOM 684 O O . GLY A 1 89 ? -18.162 1.972 5.914 1.00 79.25 89 GLY A O 1
ATOM 685 N N . THR A 1 90 ? -18.912 4.078 5.847 1.00 81.62 90 THR A N 1
ATOM 686 C CA . THR A 1 90 ? -17.749 4.669 5.154 1.00 81.62 90 THR A CA 1
ATOM 687 C C . THR A 1 90 ? -16.735 5.354 6.075 1.00 81.62 90 THR A C 1
ATOM 689 O O . THR A 1 90 ? -16.068 6.310 5.677 1.00 81.62 90 THR A O 1
ATOM 692 N N . CYS A 1 91 ? -16.669 4.948 7.341 1.00 82.88 91 CYS A N 1
ATOM 693 C CA . CYS A 1 91 ? -15.758 5.533 8.322 1.00 82.88 91 CYS A CA 1
ATOM 694 C C . CYS A 1 91 ? -14.561 4.611 8.607 1.00 82.88 91 CYS A C 1
ATOM 696 O O . CYS A 1 91 ? -14.373 3.585 7.952 1.00 82.88 91 CYS A O 1
ATOM 698 N N . ALA A 1 92 ? -13.747 5.005 9.582 1.00 82.50 92 ALA A N 1
ATOM 699 C CA . ALA A 1 92 ? -12.719 4.172 10.182 1.00 82.50 92 ALA A CA 1
ATOM 700 C C . ALA A 1 92 ? -13.296 3.421 11.393 1.00 82.50 92 ALA A C 1
ATOM 702 O O . ALA A 1 92 ? -13.950 4.022 12.250 1.00 82.50 92 ALA A O 1
ATOM 703 N N . TYR A 1 93 ? -13.040 2.118 11.463 1.00 81.12 93 TYR A N 1
ATOM 704 C CA . TYR A 1 93 ? -13.598 1.195 12.447 1.00 81.12 93 TYR A CA 1
ATOM 705 C C . TYR A 1 93 ? -12.493 0.380 13.101 1.00 81.12 93 TYR A C 1
ATOM 707 O O . TYR A 1 93 ? -11.639 -0.180 12.422 1.00 81.12 93 TYR A O 1
ATOM 715 N N . GLU A 1 94 ? -12.516 0.279 14.424 1.00 84.00 94 GLU A N 1
ATOM 716 C CA . GLU A 1 94 ? -11.649 -0.653 15.143 1.00 84.00 94 GLU A CA 1
ATOM 717 C C . GLU A 1 94 ? -12.139 -2.083 14.890 1.00 84.00 94 GLU A C 1
ATOM 719 O O . GLU A 1 94 ? -13.247 -2.432 15.293 1.00 84.00 94 GLU A O 1
ATOM 724 N N . ILE A 1 95 ? -11.327 -2.893 14.210 1.00 84.00 95 ILE A N 1
ATOM 725 C CA . ILE A 1 95 ? -11.676 -4.284 13.872 1.00 84.00 95 ILE A CA 1
ATOM 726 C C . ILE A 1 95 ? -11.011 -5.301 14.799 1.00 84.00 95 ILE A C 1
ATOM 728 O O . ILE A 1 95 ? -11.491 -6.423 14.922 1.00 84.00 95 ILE A O 1
ATOM 732 N N . ALA A 1 96 ? -9.930 -4.914 15.481 1.00 84.75 96 ALA A N 1
ATOM 733 C CA . ALA A 1 96 ? -9.310 -5.719 16.526 1.00 84.75 96 ALA A CA 1
ATOM 734 C C . ALA A 1 96 ? -8.518 -4.836 17.497 1.00 84.75 96 ALA A C 1
ATOM 736 O O . ALA A 1 96 ? -7.818 -3.908 17.081 1.00 84.75 96 ALA A O 1
ATOM 737 N N . LYS A 1 97 ? -8.583 -5.158 18.791 1.00 85.25 97 LYS A N 1
ATOM 738 C CA . LYS A 1 97 ? -7.704 -4.589 19.817 1.00 85.2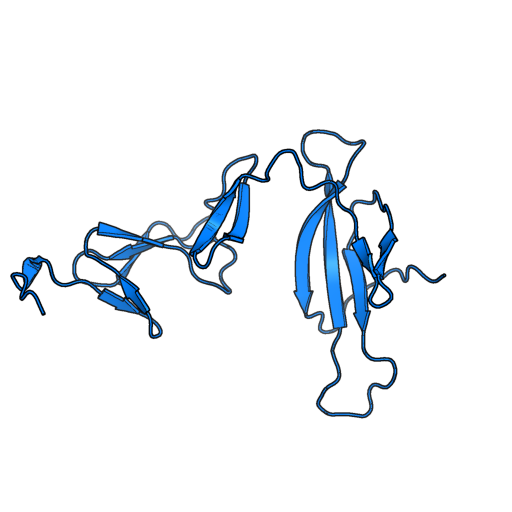5 97 LYS A CA 1
ATOM 739 C C . LYS A 1 97 ? -7.423 -5.586 20.934 1.00 85.25 97 LYS A C 1
ATOM 741 O O . LYS A 1 97 ? -8.251 -6.445 21.229 1.00 85.25 97 LYS A O 1
ATOM 746 N N . THR A 1 98 ? -6.299 -5.415 21.615 1.00 80.81 98 THR A N 1
ATOM 747 C CA . THR A 1 98 ? -6.023 -6.093 22.888 1.00 80.81 98 THR A CA 1
ATOM 748 C C . THR A 1 98 ? -6.790 -5.429 24.036 1.00 80.81 98 THR A C 1
ATOM 750 O O . THR A 1 98 ? -6.809 -4.203 24.137 1.00 80.81 98 THR A O 1
ATOM 753 N N . HIS A 1 99 ? -7.409 -6.222 24.917 1.00 72.12 99 HIS A N 1
ATOM 754 C CA . HIS A 1 99 ? -8.226 -5.716 26.032 1.00 72.12 99 HIS A CA 1
ATOM 755 C C . HIS A 1 99 ? -7.397 -5.065 27.157 1.00 72.12 99 HIS A C 1
ATOM 757 O O . HIS A 1 99 ? -7.840 -4.084 27.746 1.00 72.12 99 HIS A O 1
ATOM 763 N N . ASN A 1 100 ? -6.183 -5.566 27.425 1.00 67.12 100 ASN A N 1
ATOM 764 C CA . ASN A 1 100 ? -5.309 -5.066 28.490 1.00 67.12 100 ASN A CA 1
ATOM 765 C C . ASN A 1 100 ? -4.043 -4.436 27.892 1.00 67.12 100 ASN A C 1
ATOM 767 O O . ASN A 1 100 ? -3.218 -5.123 27.294 1.00 67.12 100 ASN A O 1
ATOM 771 N N . SER A 1 101 ? -3.890 -3.123 28.064 1.00 58.22 101 SER A N 1
ATOM 772 C CA . SER A 1 101 ? -2.792 -2.307 27.521 1.00 58.22 101 SER A CA 1
ATOM 773 C C . SER A 1 101 ? -1.481 -2.398 28.316 1.00 58.22 101 SER A C 1
ATOM 775 O O . SER A 1 101 ? -0.609 -1.554 28.148 1.00 58.22 101 SER A O 1
ATOM 777 N N . SER A 1 102 ? -1.348 -3.367 29.225 1.00 57.88 102 SER A N 1
ATOM 778 C CA . SER A 1 102 ? -0.231 -3.473 30.175 1.00 57.88 102 SER A CA 1
ATOM 779 C C . SER A 1 102 ? 0.899 -4.403 29.721 1.00 57.88 102 SER A C 1
ATOM 781 O O . SER A 1 102 ? 1.767 -4.744 30.517 1.00 57.88 102 SER A O 1
ATOM 783 N N . THR A 1 103 ? 0.905 -4.824 28.455 1.00 56.62 103 THR A N 1
ATOM 784 C CA . THR A 1 103 ? 1.988 -5.631 27.879 1.00 56.62 103 THR A CA 1
ATOM 785 C C . THR A 1 103 ? 2.603 -4.906 26.688 1.00 56.62 103 THR A C 1
ATOM 787 O O . THR A 1 103 ? 1.894 -4.247 25.926 1.00 56.62 103 THR A O 1
ATOM 790 N N . GLU A 1 104 ? 3.914 -5.071 26.488 1.00 63.62 104 GLU A N 1
ATOM 791 C CA . GLU A 1 104 ? 4.654 -4.564 25.314 1.00 63.62 104 GLU A CA 1
ATOM 792 C C . GLU A 1 104 ? 4.081 -5.065 23.968 1.00 63.62 104 GLU A C 1
ATOM 794 O O . GLU A 1 104 ? 4.436 -4.563 22.906 1.00 63.62 104 GLU A O 1
ATOM 799 N N . LEU A 1 105 ? 3.149 -6.025 24.005 1.00 67.75 105 LEU A N 1
ATOM 800 C CA . LEU A 1 105 ? 2.514 -6.678 22.859 1.00 67.75 105 LEU A CA 1
ATOM 801 C C . LEU A 1 105 ? 1.095 -6.162 22.551 1.00 67.75 105 LEU A C 1
ATOM 803 O O . LEU A 1 105 ? 0.345 -6.810 21.819 1.00 67.75 105 LEU A O 1
ATOM 807 N N . SER A 1 106 ? 0.693 -5.013 23.101 1.00 75.12 106 SER A N 1
ATOM 808 C CA . SER A 1 106 ? -0.614 -4.428 22.779 1.00 75.12 106 SER A CA 1
ATOM 809 C C . SER A 1 106 ? -0.708 -4.001 21.306 1.00 75.12 106 SER A C 1
ATOM 811 O O . SER A 1 106 ? 0.240 -3.470 20.721 1.00 75.12 106 SER A O 1
ATOM 813 N N . PHE A 1 107 ? -1.864 -4.237 20.682 1.00 75.44 107 PHE A N 1
ATOM 814 C CA . PHE A 1 107 ? -2.113 -3.818 19.304 1.00 75.44 107 PHE A CA 1
ATOM 815 C C . PHE A 1 107 ? -3.545 -3.331 19.108 1.00 75.44 107 PHE A C 1
ATOM 817 O O . PHE A 1 107 ? -4.478 -3.746 19.800 1.00 75.44 107 PHE A O 1
ATOM 824 N N . ARG A 1 108 ? -3.706 -2.452 18.117 1.00 80.31 108 ARG A N 1
ATOM 825 C CA . ARG A 1 108 ? -4.993 -1.945 17.649 1.00 80.31 108 ARG A CA 1
ATOM 826 C C . ARG A 1 108 ? -4.972 -1.842 16.130 1.00 80.31 108 ARG A C 1
ATOM 828 O O . ARG A 1 108 ? -4.080 -1.205 15.571 1.00 80.31 108 ARG A O 1
ATOM 835 N N . ILE A 1 109 ? -5.962 -2.447 15.486 1.00 81.81 109 ILE A N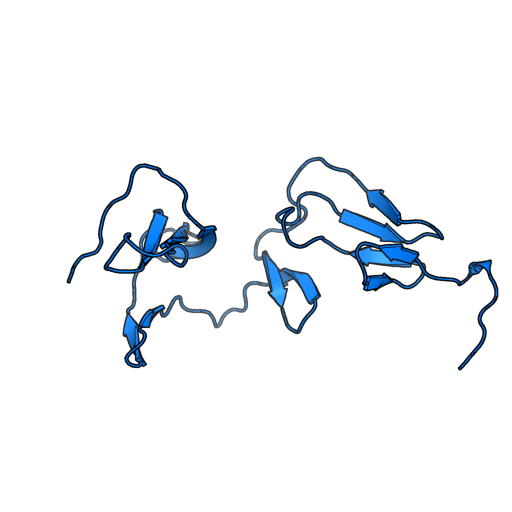 1
ATOM 836 C CA . ILE A 1 109 ? -6.126 -2.450 14.032 1.00 81.81 109 ILE A CA 1
ATOM 837 C C . ILE A 1 109 ? -7.410 -1.704 13.692 1.00 81.81 109 ILE A C 1
ATOM 839 O O . ILE A 1 109 ? -8.490 -2.029 14.196 1.00 81.81 109 ILE A O 1
ATOM 843 N N . VAL A 1 110 ? -7.277 -0.707 12.825 1.00 84.69 110 VAL A N 1
ATOM 844 C CA . VAL A 1 110 ? -8.379 0.112 12.331 1.00 84.69 110 VAL A CA 1
ATOM 845 C C . VAL A 1 110 ? -8.540 -0.117 10.836 1.00 84.69 110 VAL A C 1
ATOM 847 O O . VAL A 1 110 ? -7.571 -0.084 10.090 1.00 84.69 110 VAL A O 1
ATOM 850 N N . ALA A 1 111 ? -9.769 -0.339 10.397 1.00 81.31 111 ALA A N 1
ATOM 851 C CA . ALA A 1 111 ? -10.162 -0.509 9.011 1.00 81.31 111 ALA A CA 1
ATOM 852 C C . ALA A 1 111 ? -11.001 0.686 8.558 1.00 81.31 111 ALA A C 1
ATOM 854 O O . ALA A 1 111 ? -12.024 0.991 9.163 1.00 81.31 111 ALA A O 1
ATOM 855 N N . THR A 1 112 ? -10.601 1.352 7.482 1.00 82.50 112 THR A N 1
ATOM 856 C CA . THR A 1 112 ? -11.397 2.394 6.833 1.00 82.50 112 THR A CA 1
ATOM 857 C C . THR A 1 112 ? -12.135 1.812 5.649 1.00 82.50 112 THR A C 1
ATOM 859 O O . THR A 1 112 ? -11.509 1.256 4.746 1.00 82.50 112 THR A O 1
ATOM 862 N N . ASN A 1 113 ? -13.446 2.016 5.620 1.00 82.69 113 ASN A N 1
ATOM 863 C CA . ASN A 1 113 ? -14.290 1.648 4.496 1.00 82.69 113 ASN A CA 1
ATOM 864 C C . ASN A 1 113 ? -14.661 2.877 3.665 1.00 82.69 113 ASN A C 1
ATOM 866 O O . ASN A 1 113 ? -14.805 3.974 4.199 1.00 82.69 113 ASN A O 1
ATOM 870 N N . LYS A 1 114 ? -14.880 2.706 2.361 1.00 80.19 114 LYS A N 1
ATOM 871 C CA . LYS A 1 114 ? -15.395 3.760 1.474 1.00 80.19 114 LYS A CA 1
ATOM 872 C C . LYS A 1 114 ? -16.390 3.198 0.476 1.00 80.19 114 LYS A C 1
ATOM 874 O O . LYS A 1 114 ? -16.296 2.039 0.081 1.00 80.19 114 LYS A O 1
ATOM 879 N N . ASN A 1 115 ? -17.339 4.030 0.057 1.00 81.44 115 ASN A N 1
ATOM 880 C CA . ASN A 1 115 ? -18.178 3.699 -1.084 1.00 81.44 115 ASN A CA 1
ATOM 881 C C . ASN A 1 115 ? -17.320 3.554 -2.338 1.00 81.44 115 ASN A C 1
ATOM 883 O O . ASN A 1 115 ? -16.397 4.340 -2.559 1.00 81.44 115 ASN A O 1
ATOM 887 N N . PHE A 1 116 ? -17.651 2.567 -3.161 1.00 68.44 116 PHE A N 1
ATOM 888 C CA . PHE A 1 116 ? -16.974 2.342 -4.428 1.00 68.44 116 PHE A CA 1
ATOM 889 C C . PHE A 1 116 ? -18.011 2.198 -5.535 1.00 68.44 116 PHE A C 1
ATOM 891 O O . PHE A 1 116 ? -18.810 1.267 -5.497 1.00 68.44 116 PHE A O 1
ATOM 898 N N . GLN A 1 117 ? -18.027 3.156 -6.470 1.00 66.25 117 GLN A N 1
ATOM 899 C CA . GLN A 1 117 ? -18.981 3.305 -7.591 1.00 66.25 117 GLN A CA 1
ATOM 900 C C . GLN A 1 117 ? -20.476 3.405 -7.216 1.00 66.25 117 GLN A C 1
ATOM 902 O O . GLN A 1 117 ? -21.270 3.954 -7.972 1.00 66.25 117 GLN A O 1
ATOM 907 N N . SER A 1 118 ? -20.865 2.939 -6.032 1.00 71.06 118 SER A N 1
ATOM 908 C CA . SER A 1 118 ? -22.203 2.974 -5.464 1.00 71.06 118 SER A CA 1
ATOM 909 C C . SER A 1 118 ? -22.144 3.551 -4.058 1.00 71.06 118 SER A C 1
ATOM 911 O O . SER A 1 118 ? -21.349 3.115 -3.227 1.00 71.06 118 SER A O 1
ATOM 913 N N . LEU A 1 119 ? -23.045 4.487 -3.762 1.00 76.06 119 LEU A N 1
ATOM 914 C CA . LEU A 1 119 ? -23.217 5.044 -2.415 1.00 76.06 119 LEU A CA 1
ATOM 915 C C . LEU A 1 119 ? -23.899 4.067 -1.443 1.00 76.06 119 LEU A C 1
ATOM 917 O O . LEU A 1 119 ? -23.961 4.326 -0.246 1.00 76.06 119 LEU A O 1
ATOM 921 N N . ARG A 1 120 ? -24.420 2.938 -1.941 1.00 72.50 120 ARG A N 1
ATOM 922 C CA . ARG A 1 120 ? -25.168 1.965 -1.130 1.00 72.50 120 ARG A CA 1
ATOM 923 C C . ARG A 1 120 ? -24.281 0.932 -0.444 1.00 72.50 120 ARG A C 1
ATOM 925 O O . ARG A 1 120 ? -24.716 0.326 0.528 1.00 72.50 120 ARG A O 1
ATOM 932 N N . VAL A 1 121 ? -23.076 0.709 -0.966 1.00 72.69 121 VAL A N 1
ATOM 933 C CA . VAL A 1 121 ? -22.167 -0.347 -0.501 1.00 72.69 121 VAL A CA 1
ATOM 934 C C . VAL A 1 121 ? -20.798 0.261 -0.239 1.00 72.69 121 VAL A C 1
ATOM 936 O O . VAL A 1 121 ? -20.302 1.046 -1.048 1.00 72.69 121 VAL A O 1
ATOM 939 N N . SER A 1 122 ? -20.200 -0.065 0.901 1.00 76.12 122 SER A N 1
ATOM 940 C CA . SER A 1 122 ? -18.871 0.389 1.302 1.00 76.12 122 SER A CA 1
ATOM 941 C C . SER A 1 122 ? -17.911 -0.787 1.392 1.00 76.12 122 SER A C 1
ATOM 943 O O . SER A 1 122 ? -18.256 -1.789 2.007 1.00 76.12 122 SER A O 1
ATOM 945 N N . PHE A 1 123 ? -16.702 -0.635 0.865 1.00 75.00 123 PHE A N 1
ATOM 946 C CA . PHE A 1 123 ? -15.661 -1.660 0.847 1.00 75.00 123 PHE A CA 1
ATOM 947 C C . PHE A 1 123 ? -14.479 -1.245 1.709 1.00 75.00 123 PHE A C 1
ATOM 949 O O . PHE A 1 123 ? -14.228 -0.048 1.872 1.00 75.00 123 PHE A O 1
ATOM 956 N N . LEU A 1 124 ? -13.735 -2.231 2.215 1.00 75.19 124 LEU A N 1
ATOM 957 C CA . LEU A 1 124 ? -12.475 -1.989 2.905 1.00 75.19 124 LEU A CA 1
ATOM 958 C C . LEU A 1 124 ? -11.500 -1.280 1.959 1.00 75.19 124 LEU A C 1
ATOM 960 O O . LEU A 1 124 ? -11.143 -1.804 0.910 1.00 75.19 124 LEU A O 1
ATOM 964 N N . TYR A 1 125 ? -11.087 -0.079 2.344 1.00 75.50 125 TYR A N 1
ATOM 965 C CA . TYR A 1 125 ? -10.189 0.778 1.575 1.00 75.50 125 TYR A CA 1
ATOM 966 C C . TYR A 1 125 ? -8.776 0.796 2.163 1.00 75.50 125 TYR A C 1
ATOM 968 O O . TYR A 1 125 ? -7.797 0.857 1.425 1.00 75.50 125 TYR A O 1
ATOM 976 N N . ARG A 1 126 ? -8.658 0.767 3.496 1.00 73.38 126 ARG A N 1
ATOM 977 C CA . ARG A 1 126 ? -7.370 0.849 4.195 1.00 73.38 126 ARG A CA 1
ATOM 978 C C . ARG A 1 126 ? -7.428 0.135 5.537 1.00 73.38 126 ARG A C 1
ATOM 980 O O . ARG A 1 126 ? -8.450 0.200 6.211 1.00 73.38 126 ARG A O 1
ATOM 987 N N . THR A 1 127 ? -6.320 -0.469 5.947 1.00 73.69 127 THR A N 1
ATOM 988 C CA . THR A 1 127 ? -6.101 -0.923 7.325 1.00 73.69 127 THR A CA 1
ATOM 989 C C . THR A 1 127 ? -4.869 -0.250 7.902 1.00 73.69 127 THR A C 1
ATOM 991 O O . THR A 1 127 ? -3.802 -0.312 7.297 1.00 73.69 127 THR A O 1
ATOM 994 N N . ASP A 1 128 ? -5.010 0.344 9.078 1.00 75.44 128 ASP A N 1
ATOM 995 C CA . ASP A 1 128 ? -3.956 1.056 9.784 1.00 75.44 128 ASP A CA 1
ATOM 996 C C . ASP A 1 128 ? -3.724 0.406 11.154 1.00 75.44 128 ASP A C 1
ATOM 998 O O . ASP A 1 128 ? -4.672 0.087 11.884 1.00 75.44 128 ASP A O 1
ATOM 1002 N N . LYS A 1 129 ? -2.454 0.237 11.535 1.00 71.25 129 LYS A N 1
ATOM 1003 C CA . LYS A 1 129 ? -2.090 0.008 12.936 1.00 71.25 129 LYS A CA 1
ATOM 1004 C C . LYS A 1 129 ? -2.173 1.366 13.623 1.00 71.25 129 LYS A C 1
ATOM 1006 O O . LYS A 1 129 ? -1.431 2.281 13.286 1.00 71.25 129 LYS A O 1
ATOM 1011 N N . ALA A 1 130 ? -3.149 1.529 14.503 1.00 62.38 130 ALA A N 1
ATOM 1012 C CA . ALA A 1 130 ? -3.536 2.859 14.939 1.00 62.38 130 ALA A CA 1
ATOM 1013 C C . ALA A 1 130 ? -2.804 3.276 16.216 1.00 62.38 130 ALA A C 1
ATOM 1015 O O . ALA A 1 130 ? -3.226 2.879 17.303 1.00 62.38 130 ALA A O 1
ATOM 1016 N N . ASP A 1 131 ? -1.850 4.195 16.089 1.00 56.25 131 ASP A N 1
ATOM 1017 C CA . ASP A 1 131 ? -1.366 5.040 17.182 1.00 56.25 131 ASP A CA 1
ATOM 1018 C C . ASP A 1 131 ? -2.288 6.273 17.282 1.00 56.25 131 ASP A C 1
ATOM 1020 O O . ASP A 1 131 ? -2.464 7.010 16.322 1.00 56.25 131 ASP A O 1
ATOM 1024 N N . THR A 1 132 ? -3.003 6.404 18.408 1.00 45.03 132 THR A N 1
ATOM 1025 C CA . THR A 1 132 ? -3.827 7.565 18.849 1.00 45.03 132 THR A CA 1
ATOM 1026 C C . THR A 1 132 ? -4.472 8.490 17.783 1.00 45.03 132 THR A C 1
ATOM 1028 O O . THR A 1 132 ? -3.829 9.369 17.226 1.00 45.03 132 THR A O 1
ATOM 1031 N N . GLY A 1 133 ? -5.800 8.393 17.617 1.00 39.38 133 GLY A N 1
ATOM 1032 C CA . GLY A 1 133 ? -6.662 9.298 16.829 1.00 39.38 133 GLY A CA 1
ATOM 1033 C C . GLY A 1 133 ? -8.123 9.208 17.311 1.00 39.38 133 GLY A C 1
ATOM 1034 O O . GLY A 1 133 ? -8.394 8.455 18.238 1.00 39.38 133 GLY A O 1
ATOM 1035 N N . CYS A 1 134 ? -9.067 9.984 16.772 1.00 37.53 134 CYS A N 1
ATOM 1036 C CA . CYS A 1 134 ? -10.458 10.041 17.265 1.00 37.53 134 CYS A CA 1
ATOM 1037 C C . CYS A 1 134 ? -11.322 8.908 16.665 1.00 37.53 134 CYS A C 1
ATOM 1039 O O . CYS A 1 134 ? -11.373 8.780 15.443 1.00 37.53 134 CYS A O 1
ATOM 1041 N N . TRP A 1 135 ? -12.012 8.096 17.487 1.00 44.69 135 TRP A N 1
ATOM 1042 C CA . TRP A 1 135 ? -12.685 6.862 17.029 1.00 44.69 135 TRP A CA 1
ATOM 1043 C C . TRP A 1 135 ? -14.104 6.686 17.587 1.00 44.69 135 TRP A C 1
ATOM 1045 O O . TRP A 1 135 ? -14.352 6.937 18.768 1.00 44.69 135 TRP A O 1
ATOM 1055 N N . LYS A 1 136 ? -15.018 6.151 16.765 1.00 33.78 136 LYS A N 1
ATOM 1056 C CA . LYS A 1 136 ? -16.306 5.605 17.223 1.00 33.78 136 LYS A CA 1
ATOM 1057 C C . LYS A 1 136 ? -16.179 4.097 17.440 1.00 33.78 136 LYS A C 1
ATOM 1059 O O . LYS A 1 136 ? -15.777 3.367 16.539 1.00 33.78 136 LYS A O 1
ATOM 1064 N N . LYS A 1 137 ? -16.535 3.637 18.642 1.00 38.69 137 LYS A N 1
ATOM 1065 C CA . LYS A 1 137 ? -16.608 2.212 18.985 1.00 38.69 137 LYS A CA 1
ATOM 1066 C C . LYS A 1 137 ? -17.894 1.627 18.407 1.00 38.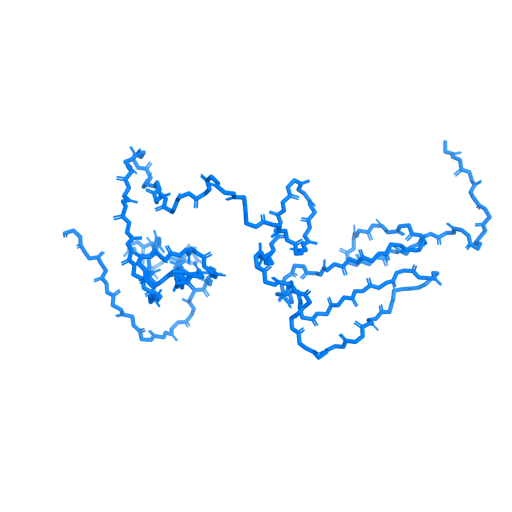69 137 LYS A C 1
ATOM 1068 O O . LYS A 1 137 ? -18.970 2.150 18.686 1.00 38.69 137 LYS A O 1
ATOM 1073 N N . VAL A 1 138 ? -17.788 0.536 17.658 1.00 37.25 138 VAL A N 1
ATOM 1074 C CA . VAL A 1 138 ? -18.929 -0.352 17.416 1.00 37.25 138 VAL A CA 1
ATOM 1075 C C . VAL A 1 138 ? -18.879 -1.388 18.533 1.00 37.25 138 VAL A C 1
ATOM 1077 O O . VAL A 1 138 ? -18.051 -2.293 18.512 1.00 37.25 138 VAL A O 1
ATOM 1080 N N . ALA A 1 139 ? -19.670 -1.165 19.580 1.00 30.86 139 ALA A N 1
ATOM 1081 C CA . ALA A 1 139 ? -19.896 -2.156 20.623 1.00 30.86 139 ALA A CA 1
ATOM 1082 C C . ALA A 1 139 ? -21.066 -3.052 20.202 1.00 30.86 139 ALA A C 1
ATOM 1084 O O . ALA A 1 139 ? -21.996 -2.578 19.544 1.00 30.86 139 ALA A O 1
ATOM 1085 N N . LYS A 1 140 ? -20.997 -4.327 20.581 1.00 37.75 140 LYS A N 1
ATOM 1086 C CA . LYS A 1 140 ? -22.201 -5.134 20.762 1.00 37.75 140 LYS A CA 1
ATOM 1087 C C . LYS A 1 140 ? -22.866 -4.712 22.069 1.00 37.75 140 LYS A C 1
ATOM 1089 O O . LYS A 1 140 ? -22.102 -4.385 23.008 1.00 37.75 140 LYS A O 1
#

Solvent-accessible surface area (backbone atoms only — not comparable to full-atom values): 8871 Å² total; per-residue (Å²): 136,86,85,68,60,81,90,62,38,45,23,79,55,98,91,44,80,38,52,51,72,41,71,49,36,51,91,89,53,73,33,26,41,40,33,36,19,76,62,48,77,45,81,49,70,78,79,54,67,73,50,51,95,66,38,43,68,45,74,56,98,90,46,49,32,65,39,72,65,61,102,75,72,69,56,62,47,69,46,98,87,68,48,79,42,82,63,74,54,62,52,66,35,76,79,47,67,56,93,63,81,88,47,100,79,55,53,40,35,31,37,29,20,35,58,63,104,38,92,85,47,27,38,84,72,46,77,42,78,60,79,88,80,93,79,65,82,87,74,132

Sequence (140 aa):
IDCVPPEQCGCSYRGRYYLKGDSFFWEGEQCQTMYRCDGSVHAVDAVGSFCGSGQFCGAQKGVYGCHALSDGIYPHYFTFDGAVVHFQGTCAYEIAKTHNSSTELSFRIVATNKNFQSLRVSFLYRTDKADTGCWKKVAK

pLDDT: mean 75.53, std 13.77, range [30.86, 92.19]

Mean predicted aligned error: 14.06 Å

Secondary structure (DSSP, 8-state):
-PPPPGGG--EEETTEEE-TT-EEE-TTTTT--EEEESSSEEEE--SS--PPTTEEEEEETTEEEEEE--TT---EEEPTTS-EEE----SEEEEEE-S---STT--EEEEEEEEESEEEEEEEEEEEE--S--------